Protein AF-A0A523NA15-F1 (afdb_monomer_lite)

Secondary structure (DSSP, 8-state):
------PPPPPHHHHHHHT-SHHHHHHHHHHHHHHHHHHHHTT-------HHHHHHSPSS---------TTHHHHHHHHS-HHHHHH--EEEEGGGG--TTS-HHHHHHHHHIIIIIH-EEEE-SSSSS--EE-

pLDDT: mean 79.36, std 13.03, range [37.44, 95.31]

Foldseek 3Di:
DDDPPPPDPDDLVRLLVVQPDPLLLVLQCVLLVVVVVVCVVVVHAAEDDPLVVVVPDDPDDDDDDDDDDPCVLSNVLRHHDPVCSSSDAAEDEPCQLDDPPDDPVVSVVSCSCCCSNRVYWYWHPPDPDTDTDD

Structure (mmCIF, N/C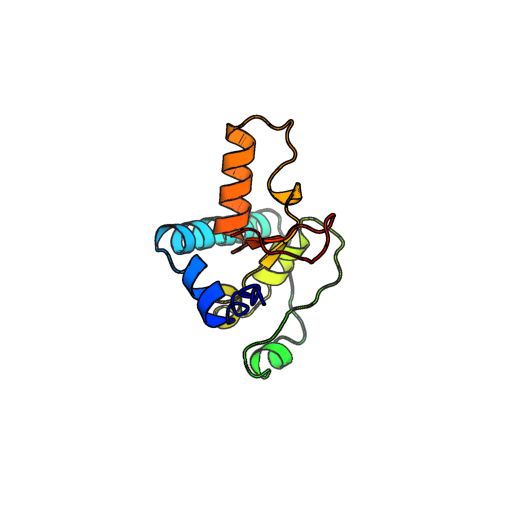A/C/O backbone):
data_AF-A0A523NA15-F1
#
_entry.id   AF-A0A523NA15-F1
#
loop_
_atom_site.group_PDB
_atom_site.id
_atom_site.type_symbol
_atom_site.label_atom_id
_atom_site.label_alt_id
_atom_site.label_comp_id
_atom_site.label_asym_id
_atom_site.label_entity_id
_atom_site.label_seq_id
_atom_site.pdbx_PDB_ins_code
_atom_site.Cartn_x
_atom_site.Cartn_y
_atom_site.Cartn_z
_atom_site.occupancy
_atom_site.B_iso_or_equiv
_atom_site.auth_seq_id
_atom_site.auth_comp_id
_atom_site.auth_asym_id
_atom_site.auth_atom_id
_atom_site.pdbx_PDB_model_num
ATOM 1 N N . MET A 1 1 ? 9.220 -39.939 -15.980 1.00 37.44 1 MET A N 1
ATOM 2 C CA . MET A 1 1 ? 8.160 -39.240 -15.220 1.00 37.44 1 MET A CA 1
ATOM 3 C C . MET A 1 1 ? 8.801 -38.058 -14.504 1.00 37.44 1 MET A C 1
ATOM 5 O O . MET A 1 1 ? 9.374 -38.243 -13.443 1.00 37.44 1 MET A O 1
ATOM 9 N N . SER A 1 2 ? 8.823 -36.881 -15.138 1.00 39.88 2 SER A N 1
ATOM 10 C CA . SER A 1 2 ? 9.423 -35.672 -14.557 1.00 39.88 2 SER A CA 1
ATOM 11 C C . SER A 1 2 ? 8.358 -34.952 -13.735 1.00 39.88 2 SER A C 1
ATOM 13 O O . SER A 1 2 ? 7.416 -34.386 -14.294 1.00 39.88 2 SER A O 1
ATOM 15 N N . SER A 1 3 ? 8.447 -35.037 -12.409 1.00 44.00 3 SER A N 1
ATOM 16 C CA . SER A 1 3 ? 7.658 -34.197 -11.517 1.00 44.00 3 SER A CA 1
ATOM 17 C C . SER A 1 3 ? 8.158 -32.762 -11.673 1.00 44.00 3 SER A C 1
ATOM 19 O O . SER A 1 3 ? 9.148 -32.355 -11.075 1.00 44.00 3 SER A O 1
ATOM 21 N N . ASN A 1 4 ? 7.479 -31.984 -12.518 1.00 46.78 4 ASN A N 1
ATOM 22 C CA . ASN A 1 4 ? 7.622 -30.532 -12.545 1.00 46.78 4 ASN A CA 1
ATOM 23 C C . ASN A 1 4 ? 7.401 -30.019 -11.118 1.00 46.78 4 ASN A C 1
ATOM 25 O O . ASN A 1 4 ? 6.262 -29.962 -10.649 1.00 46.78 4 ASN A O 1
ATOM 29 N N . GLY A 1 5 ? 8.492 -29.694 -10.421 1.00 45.97 5 GLY A N 1
ATOM 30 C CA . GLY A 1 5 ? 8.485 -29.146 -9.074 1.00 45.97 5 GLY A CA 1
ATOM 31 C C . GLY A 1 5 ? 7.777 -27.800 -9.075 1.00 45.97 5 GLY A C 1
ATOM 32 O O . GLY A 1 5 ? 8.405 -26.754 -9.221 1.00 45.97 5 GLY A O 1
ATOM 33 N N . ARG A 1 6 ? 6.446 -27.816 -8.952 1.00 57.16 6 ARG A N 1
ATOM 34 C CA . ARG A 1 6 ? 5.653 -26.626 -8.663 1.00 57.16 6 ARG A CA 1
ATOM 35 C C . ARG A 1 6 ? 6.122 -26.127 -7.303 1.00 57.16 6 ARG A C 1
ATOM 37 O O . ARG A 1 6 ? 5.749 -26.689 -6.277 1.00 57.16 6 ARG A O 1
ATOM 44 N N . LEU A 1 7 ? 6.978 -25.105 -7.315 1.00 66.19 7 LEU A N 1
ATOM 45 C CA . LEU A 1 7 ? 7.338 -24.352 -6.119 1.00 66.19 7 LEU A CA 1
ATOM 46 C C . LEU A 1 7 ? 6.043 -24.018 -5.376 1.00 66.19 7 LEU A C 1
ATOM 48 O O . LEU A 1 7 ? 5.105 -23.484 -5.976 1.00 66.19 7 LEU A O 1
ATOM 52 N N . LYS A 1 8 ? 5.979 -24.389 -4.095 1.00 75.75 8 LYS A N 1
ATOM 53 C CA . LYS A 1 8 ? 4.836 -24.079 -3.237 1.00 75.75 8 LYS A CA 1
ATOM 54 C C . LYS A 1 8 ? 4.581 -22.562 -3.304 1.00 75.75 8 LYS A C 1
ATOM 56 O O . LYS A 1 8 ? 5.550 -21.802 -3.199 1.00 75.75 8 LYS A O 1
ATOM 61 N N . PRO A 1 9 ? 3.329 -22.111 -3.511 1.00 73.50 9 PRO A N 1
ATOM 62 C CA . PRO A 1 9 ? 3.009 -20.690 -3.473 1.00 73.50 9 PRO A CA 1
ATOM 63 C C . PRO A 1 9 ? 3.438 -20.093 -2.128 1.00 73.50 9 PRO A C 1
ATOM 65 O O . PRO A 1 9 ? 3.279 -20.770 -1.106 1.00 73.50 9 PRO A O 1
ATOM 68 N N . PRO A 1 10 ? 3.993 -18.870 -2.116 1.00 77.69 10 PRO A N 1
ATOM 69 C CA . PRO A 1 10 ? 4.453 -18.264 -0.881 1.00 77.69 10 PRO A CA 1
ATOM 70 C C . PRO A 1 10 ? 3.283 -17.979 0.064 1.00 77.69 10 PRO A C 1
ATOM 72 O O . PRO A 1 10 ? 2.179 -17.656 -0.381 1.00 77.69 10 PRO A O 1
ATOM 75 N N . THR A 1 11 ? 3.522 -18.086 1.368 1.00 86.25 11 THR A N 1
ATOM 76 C CA . THR A 1 11 ? 2.534 -17.666 2.374 1.00 86.25 11 THR A CA 1
ATOM 77 C C . THR A 1 11 ? 2.488 -16.140 2.492 1.00 86.25 11 THR A C 1
ATOM 79 O O . THR A 1 11 ? 3.427 -15.447 2.097 1.00 86.25 11 THR A O 1
ATOM 82 N N . ALA A 1 12 ? 1.410 -15.596 3.066 1.00 82.94 12 ALA A N 1
ATOM 83 C CA . ALA A 1 12 ? 1.305 -14.158 3.327 1.00 82.94 12 ALA A CA 1
ATOM 84 C C . ALA A 1 12 ? 2.501 -13.641 4.150 1.00 82.94 12 ALA A C 1
ATOM 86 O O . ALA A 1 12 ? 3.099 -12.628 3.795 1.00 82.94 12 ALA A O 1
ATOM 87 N N . ASP A 1 13 ? 2.927 -14.397 5.166 1.00 85.69 13 ASP A N 1
ATOM 88 C CA . ASP A 1 13 ? 4.082 -14.043 5.997 1.00 85.69 13 ASP A CA 1
ATOM 89 C C . ASP A 1 13 ? 5.403 -14.048 5.217 1.00 85.69 13 ASP A C 1
ATOM 91 O O . ASP A 1 13 ? 6.288 -13.236 5.481 1.00 85.69 13 ASP A O 1
ATOM 95 N N . GLU A 1 14 ? 5.572 -14.970 4.264 1.00 85.06 14 GLU A N 1
ATOM 96 C CA . GLU A 1 14 ? 6.760 -15.012 3.402 1.00 85.06 14 GLU A CA 1
ATOM 97 C C . GLU A 1 14 ? 6.846 -13.780 2.504 1.00 85.06 14 GLU A C 1
ATOM 99 O O . GLU A 1 14 ? 7.932 -13.224 2.334 1.00 85.06 14 GLU A O 1
ATOM 104 N N . ILE A 1 15 ? 5.706 -13.335 1.973 1.00 83.25 15 ILE A N 1
ATOM 105 C CA . ILE A 1 15 ? 5.617 -12.106 1.184 1.00 83.25 15 ILE A CA 1
ATOM 106 C C . ILE A 1 15 ? 5.915 -10.900 2.080 1.00 83.25 15 ILE A C 1
ATOM 108 O O . ILE A 1 15 ? 6.761 -10.080 1.733 1.00 83.25 15 ILE A O 1
ATOM 112 N N . GLU A 1 16 ? 5.282 -10.820 3.253 1.00 84.69 16 GLU A N 1
ATOM 113 C CA . GLU A 1 16 ? 5.457 -9.711 4.195 1.00 84.69 16 GLU A CA 1
ATOM 114 C C . GLU A 1 16 ? 6.927 -9.553 4.619 1.00 84.69 16 GLU A C 1
ATOM 116 O O . GLU A 1 16 ? 7.470 -8.445 4.622 1.00 84.69 16 GLU A O 1
ATOM 121 N N . ARG A 1 17 ? 7.617 -10.666 4.907 1.00 85.06 17 ARG A N 1
ATOM 122 C CA . ARG A 1 17 ? 9.043 -10.663 5.274 1.00 85.06 17 ARG A CA 1
ATOM 123 C C . ARG A 1 17 ? 9.942 -10.048 4.204 1.00 85.06 17 ARG A C 1
ATOM 125 O O . ARG A 1 17 ? 10.924 -9.403 4.568 1.00 85.06 17 ARG A O 1
ATOM 132 N N . GLY A 1 18 ? 9.601 -10.182 2.921 1.00 81.69 18 GLY A N 1
ATOM 133 C CA . GLY A 1 18 ? 10.356 -9.573 1.819 1.00 81.69 18 GLY A CA 1
ATOM 134 C C . GLY A 1 18 ? 10.435 -8.043 1.897 1.00 81.69 18 GLY A C 1
ATOM 135 O O . GLY A 1 18 ? 11.404 -7.451 1.425 1.00 81.69 18 GLY A O 1
ATOM 136 N N . PHE A 1 19 ? 9.468 -7.402 2.559 1.00 82.00 19 PHE A N 1
ATOM 137 C CA . PHE A 1 19 ? 9.379 -5.944 2.693 1.00 82.00 19 PHE A CA 1
ATOM 138 C C . PHE A 1 19 ? 9.851 -5.415 4.057 1.00 82.00 19 PHE A C 1
ATOM 140 O O . PHE A 1 19 ? 9.860 -4.209 4.283 1.00 82.00 19 PHE A O 1
ATOM 147 N N . ARG A 1 20 ? 10.299 -6.284 4.974 1.00 81.94 20 ARG A N 1
ATOM 148 C CA . ARG A 1 20 ? 10.712 -5.895 6.338 1.00 81.94 20 ARG A CA 1
ATOM 149 C C . ARG A 1 20 ? 12.169 -5.428 6.458 1.00 81.94 20 ARG A C 1
ATOM 151 O O . ARG A 1 20 ? 12.675 -5.278 7.568 1.00 81.94 20 ARG A O 1
ATOM 158 N N . THR A 1 21 ? 12.867 -5.187 5.348 1.00 82.75 21 THR A N 1
ATOM 159 C CA . THR A 1 21 ? 14.242 -4.667 5.413 1.00 82.75 21 THR A CA 1
ATOM 160 C C . THR A 1 21 ? 14.251 -3.218 5.930 1.00 82.75 21 THR A C 1
ATOM 162 O O . THR A 1 21 ? 13.366 -2.438 5.562 1.00 82.75 21 THR A O 1
ATOM 165 N N . PRO A 1 22 ? 15.241 -2.806 6.753 1.00 80.56 22 PRO A N 1
ATOM 166 C CA . PRO A 1 22 ? 15.270 -1.460 7.339 1.00 80.56 22 PRO A CA 1
ATOM 167 C C . PRO A 1 22 ? 15.165 -0.339 6.298 1.00 80.56 22 PRO A C 1
ATOM 169 O O . PRO A 1 22 ? 14.457 0.644 6.502 1.00 80.56 22 PRO A O 1
ATOM 172 N N . THR A 1 23 ? 15.810 -0.514 5.143 1.00 77.38 23 THR A N 1
ATOM 173 C CA . THR A 1 23 ? 15.775 0.442 4.031 1.00 77.38 23 THR A CA 1
ATOM 174 C C . THR A 1 23 ? 14.371 0.619 3.457 1.00 77.38 23 THR A C 1
ATOM 176 O O . THR A 1 23 ? 13.956 1.751 3.202 1.00 77.38 23 THR A O 1
ATOM 179 N N . VAL A 1 24 ? 13.629 -0.477 3.266 1.00 79.62 24 VAL A N 1
ATOM 180 C CA . VAL A 1 24 ? 12.252 -0.446 2.752 1.00 79.62 24 VAL A CA 1
ATOM 181 C C . VAL A 1 24 ? 11.327 0.218 3.765 1.00 79.62 24 VAL A C 1
ATOM 183 O O . VAL A 1 24 ? 10.593 1.136 3.404 1.00 79.62 24 VAL A O 1
ATOM 186 N N . VAL A 1 25 ? 11.438 -0.160 5.042 1.00 81.31 25 VAL A N 1
ATOM 187 C CA . VAL A 1 25 ? 10.628 0.417 6.123 1.00 81.31 25 VAL A CA 1
ATOM 188 C C . VAL A 1 25 ? 10.836 1.928 6.224 1.00 81.31 25 VAL A C 1
ATOM 190 O O . VAL A 1 25 ? 9.863 2.680 6.233 1.00 81.31 25 VAL A O 1
ATOM 193 N N . VAL A 1 26 ? 12.087 2.399 6.247 1.00 83.50 26 VAL A N 1
ATOM 194 C CA . VAL A 1 26 ? 12.389 3.839 6.331 1.00 83.50 26 VAL A CA 1
ATOM 195 C C . VAL A 1 26 ? 11.877 4.581 5.097 1.00 83.50 26 VAL A C 1
ATOM 197 O O . VAL A 1 26 ? 11.209 5.608 5.222 1.00 83.50 26 VAL A O 1
ATOM 200 N N . THR A 1 27 ? 12.128 4.041 3.903 1.00 81.94 27 THR A N 1
ATOM 201 C CA . THR A 1 27 ? 11.711 4.666 2.638 1.00 81.94 27 THR A CA 1
ATOM 202 C C . THR A 1 27 ? 10.189 4.781 2.545 1.00 81.94 27 THR A C 1
ATOM 204 O O . THR A 1 27 ? 9.671 5.819 2.131 1.00 81.94 27 THR A O 1
ATOM 207 N N . ARG A 1 28 ? 9.456 3.760 3.004 1.00 84.44 28 ARG A N 1
ATOM 208 C CA . ARG A 1 28 ? 7.993 3.785 3.096 1.00 84.44 28 ARG A CA 1
ATOM 209 C C . ARG A 1 28 ? 7.488 4.920 3.971 1.00 84.44 28 ARG A C 1
ATOM 211 O O . ARG A 1 28 ? 6.590 5.648 3.552 1.00 84.44 28 ARG A O 1
ATOM 218 N N . GLN A 1 29 ? 8.051 5.079 5.168 1.00 83.94 29 GLN A N 1
ATOM 219 C CA . GLN A 1 29 ? 7.609 6.127 6.091 1.00 83.94 29 GLN A CA 1
ATOM 220 C C . GLN A 1 29 ? 7.869 7.525 5.520 1.00 83.94 29 GLN A C 1
ATOM 222 O O . GLN A 1 29 ? 7.009 8.396 5.638 1.00 83.94 29 GLN A O 1
ATOM 227 N N . LEU A 1 30 ? 8.997 7.727 4.830 1.00 85.00 30 LEU A N 1
ATOM 228 C CA . LEU A 1 30 ? 9.295 8.993 4.153 1.00 85.00 30 LEU A CA 1
ATOM 229 C C . LEU A 1 30 ? 8.298 9.298 3.027 1.00 85.00 30 LEU A C 1
ATOM 231 O O . LEU A 1 30 ? 7.798 10.417 2.939 1.00 85.00 30 LEU A O 1
ATOM 235 N N . ILE A 1 31 ? 7.969 8.310 2.190 1.00 83.56 31 ILE A N 1
ATOM 236 C CA . ILE A 1 31 ? 7.035 8.496 1.070 1.00 83.56 31 ILE A CA 1
ATOM 237 C C . ILE A 1 31 ? 5.611 8.749 1.578 1.00 83.56 31 ILE A C 1
ATOM 239 O O . ILE A 1 31 ? 4.982 9.721 1.163 1.00 83.56 31 ILE A O 1
ATOM 243 N N . LEU A 1 32 ? 5.105 7.919 2.497 1.00 82.12 32 LEU A N 1
ATOM 244 C CA . LEU A 1 32 ? 3.764 8.101 3.063 1.00 82.12 32 LEU A CA 1
ATOM 245 C C . LEU A 1 32 ? 3.658 9.412 3.853 1.00 82.12 32 LEU A C 1
ATOM 247 O O . LEU A 1 32 ? 2.659 10.119 3.726 1.00 82.12 32 LEU A O 1
ATOM 251 N N . GLY A 1 33 ? 4.697 9.771 4.613 1.00 83.56 33 GLY A N 1
ATOM 252 C CA . GLY A 1 33 ? 4.784 11.054 5.307 1.00 83.56 33 GLY A CA 1
ATOM 253 C C . GLY A 1 33 ? 4.772 12.240 4.340 1.00 83.56 33 GLY A C 1
ATOM 254 O O . GLY A 1 33 ? 4.037 13.199 4.562 1.00 83.56 33 GLY A O 1
ATOM 255 N N . GLY A 1 34 ? 5.506 12.149 3.227 1.00 83.88 34 GLY A N 1
ATOM 256 C CA . GLY A 1 34 ? 5.501 13.159 2.166 1.00 83.88 34 GLY A CA 1
ATOM 257 C C . GLY A 1 34 ? 4.133 13.324 1.499 1.00 83.88 34 GLY A C 1
ATOM 258 O O . GLY A 1 34 ? 3.682 14.451 1.300 1.00 83.88 34 GLY A O 1
ATOM 259 N N . ILE A 1 35 ? 3.431 12.220 1.213 1.00 80.81 35 ILE A N 1
ATOM 260 C CA . ILE A 1 35 ? 2.052 12.251 0.694 1.00 80.81 35 ILE A CA 1
ATOM 261 C C . ILE A 1 35 ? 1.114 12.917 1.707 1.00 80.81 35 ILE A C 1
ATOM 263 O O . ILE A 1 35 ? 0.309 13.766 1.322 1.00 80.81 35 ILE A O 1
ATOM 267 N N . GLY A 1 36 ? 1.232 12.578 2.993 1.00 82.12 36 GLY A N 1
ATOM 268 C CA . GLY A 1 36 ? 0.450 13.199 4.064 1.00 82.12 36 GLY A CA 1
ATOM 269 C C . GLY A 1 36 ? 0.696 14.705 4.166 1.00 82.12 36 GLY A C 1
ATOM 270 O O . GLY A 1 36 ? -0.253 15.482 4.152 1.00 82.12 36 GLY A O 1
ATOM 271 N N . ALA A 1 37 ? 1.961 15.130 4.171 1.00 82.12 37 ALA A N 1
ATOM 272 C CA . ALA A 1 37 ? 2.336 16.543 4.199 1.00 82.12 37 ALA A CA 1
ATOM 273 C C . ALA A 1 37 ? 1.798 17.310 2.980 1.00 82.12 37 ALA A C 1
ATOM 275 O O . ALA A 1 37 ? 1.279 18.415 3.125 1.00 82.12 37 ALA A O 1
ATOM 276 N N . LEU A 1 38 ? 1.865 16.711 1.786 1.00 83.06 38 LEU A N 1
ATOM 277 C CA . LEU A 1 38 ? 1.320 17.297 0.562 1.00 83.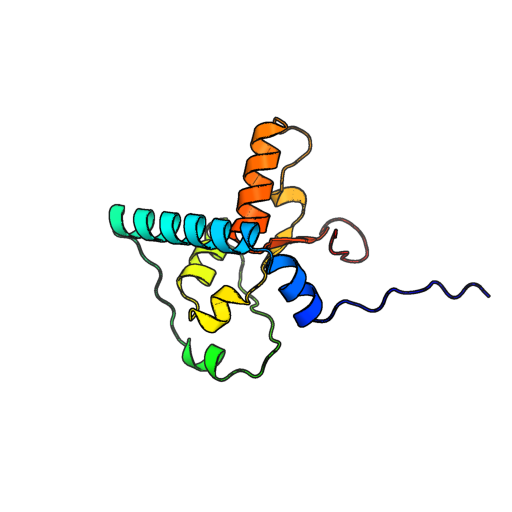06 38 LEU A CA 1
ATOM 278 C C . LEU A 1 38 ? -0.204 17.434 0.612 1.00 83.06 38 LEU A C 1
ATOM 280 O O . LEU A 1 38 ? -0.739 18.454 0.180 1.00 83.06 38 LEU A O 1
ATOM 284 N N . SER A 1 39 ? -0.881 16.413 1.137 1.00 81.50 39 SER A N 1
ATOM 285 C CA . SER A 1 39 ? -2.335 16.384 1.318 1.00 81.50 39 SER A CA 1
ATOM 286 C C . SER A 1 39 ? -2.771 17.521 2.247 1.00 81.50 39 SER A C 1
ATOM 288 O O . SER A 1 39 ? -3.613 18.336 1.875 1.00 81.50 39 SER A O 1
ATOM 290 N N . THR A 1 40 ? -2.086 17.676 3.386 1.00 81.38 40 THR A N 1
ATOM 291 C CA . THR A 1 40 ? -2.284 18.796 4.317 1.00 81.38 40 THR A CA 1
ATOM 292 C C . THR A 1 40 ? -2.028 20.148 3.650 1.00 81.38 40 THR A C 1
ATOM 294 O O . THR A 1 40 ? -2.879 21.030 3.710 1.00 81.38 40 THR A O 1
ATOM 297 N N . ALA A 1 41 ? -0.893 20.313 2.964 1.00 85.00 41 ALA A N 1
ATOM 298 C CA . ALA A 1 41 ? -0.534 21.572 2.308 1.00 85.00 41 ALA A CA 1
ATOM 299 C C . ALA A 1 41 ? -1.533 21.980 1.212 1.00 85.00 41 ALA A C 1
ATOM 301 O O . ALA A 1 41 ? -1.775 23.164 0.995 1.00 85.00 41 ALA A O 1
ATOM 302 N N . ARG A 1 42 ? -2.128 21.002 0.523 1.00 85.50 42 ARG A N 1
ATOM 303 C CA . ARG A 1 42 ? -3.135 21.221 -0.521 1.00 85.50 42 ARG A CA 1
ATOM 304 C C . ARG A 1 42 ? -4.576 21.098 -0.028 1.00 85.50 42 ARG A C 1
ATOM 306 O O . ARG A 1 42 ? -5.486 21.128 -0.849 1.00 85.50 42 ARG A O 1
ATOM 313 N N . SER A 1 43 ? -4.782 20.985 1.285 1.00 83.12 43 SER A N 1
ATOM 314 C CA . SER A 1 43 ? -6.104 20.899 1.919 1.00 83.12 43 SER A CA 1
ATOM 315 C C . SER A 1 43 ? -7.014 19.817 1.322 1.00 83.12 43 SER A C 1
ATOM 317 O O . SER A 1 43 ? -8.228 19.992 1.247 1.00 83.12 43 SER A O 1
ATOM 319 N N . PHE A 1 44 ? -6.441 18.688 0.900 1.00 82.56 44 PHE A N 1
ATOM 320 C CA . PHE A 1 44 ? -7.209 17.509 0.503 1.00 82.56 44 PHE A CA 1
ATOM 321 C C . PHE A 1 44 ? -6.844 16.333 1.406 1.00 82.56 44 PHE A C 1
ATOM 323 O O . PHE A 1 44 ? -5.735 16.252 1.924 1.00 82.56 44 PHE A O 1
ATOM 330 N N . GLY A 1 45 ? -7.779 15.413 1.616 1.00 82.81 45 GLY A N 1
ATOM 331 C CA . GLY A 1 45 ? -7.564 14.257 2.474 1.00 82.81 45 GLY A CA 1
ATOM 332 C C . GLY A 1 45 ? -8.555 13.149 2.172 1.00 82.81 45 GLY A C 1
ATOM 333 O O . GLY A 1 45 ? -9.635 13.385 1.631 1.00 82.81 45 GLY A O 1
ATOM 334 N N . TRP A 1 46 ? -8.172 11.929 2.525 1.00 89.00 46 TRP A N 1
ATOM 335 C CA . TRP A 1 46 ? -8.998 10.745 2.342 1.00 89.00 46 TRP A CA 1
ATOM 336 C C . TRP A 1 46 ? -9.676 10.383 3.658 1.00 89.00 46 TRP A C 1
ATOM 338 O O . TRP A 1 46 ? -9.052 10.434 4.718 1.00 89.00 46 TRP A O 1
ATOM 348 N N . ARG A 1 47 ? -10.948 9.985 3.595 1.00 90.38 47 ARG A N 1
ATOM 349 C CA . ARG A 1 47 ? -11.703 9.513 4.757 1.00 90.38 47 ARG A CA 1
ATOM 350 C C . ARG A 1 47 ? -12.104 8.061 4.545 1.00 90.38 47 ARG A C 1
ATOM 352 O O . ARG A 1 47 ? -12.885 7.769 3.645 1.00 90.38 47 ARG A O 1
ATOM 359 N N . GLY A 1 48 ? -11.580 7.172 5.384 1.00 91.81 48 GLY A N 1
ATOM 360 C CA . GLY A 1 48 ? -12.028 5.783 5.447 1.00 91.81 48 GLY A CA 1
ATOM 361 C C . GLY A 1 48 ? -13.365 5.679 6.182 1.00 91.81 48 GLY A C 1
ATOM 362 O O . GLY A 1 48 ? -13.576 6.358 7.185 1.00 91.81 48 GLY A O 1
ATOM 363 N N . VAL A 1 49 ? -14.264 4.835 5.683 1.00 95.12 49 VAL A N 1
ATOM 364 C CA . VAL A 1 49 ? -15.534 4.475 6.333 1.00 95.12 49 VAL A CA 1
ATOM 365 C C . VAL A 1 49 ? -15.589 2.955 6.419 1.00 95.12 49 VAL A C 1
ATOM 367 O O . VAL A 1 49 ? -15.137 2.284 5.493 1.00 95.12 49 VAL A O 1
ATOM 370 N N . GLY A 1 50 ? -16.115 2.409 7.517 1.00 94.75 50 GLY A N 1
ATOM 371 C CA . GLY A 1 50 ? -16.205 0.960 7.700 1.00 94.75 50 GLY A CA 1
ATOM 372 C C . GLY A 1 50 ? -14.875 0.296 8.068 1.00 94.75 50 GLY A C 1
ATOM 373 O O . GLY A 1 50 ? -14.704 -0.896 7.808 1.00 94.75 50 GLY A O 1
ATOM 374 N N . LEU A 1 51 ? -13.921 1.047 8.633 1.00 94.81 51 LEU A N 1
ATOM 375 C CA . LEU A 1 51 ? -12.597 0.534 9.010 1.00 94.81 51 LEU A CA 1
ATOM 376 C C . LEU A 1 51 ? -12.679 -0.538 10.107 1.00 94.81 51 LEU A C 1
ATOM 378 O O . LEU A 1 51 ? -11.824 -1.420 10.163 1.00 94.81 51 LEU A O 1
ATOM 382 N N . GLU A 1 52 ? -13.729 -0.497 10.924 1.00 95.31 52 GLU A N 1
ATOM 383 C CA . GLU A 1 52 ? -14.060 -1.490 11.941 1.00 95.31 52 GLU A CA 1
ATOM 384 C C . GLU A 1 52 ? -14.210 -2.900 11.353 1.00 95.31 52 GLU A C 1
ATOM 386 O O . GLU A 1 52 ? -13.756 -3.874 11.958 1.00 95.31 52 GLU A O 1
ATOM 391 N N . ASN A 1 53 ? -14.745 -3.008 10.131 1.00 94.44 53 ASN A N 1
ATOM 392 C CA . ASN A 1 53 ? -14.895 -4.287 9.437 1.00 94.44 53 ASN A CA 1
ATOM 393 C C . ASN A 1 53 ? -13.530 -4.878 9.085 1.00 94.44 53 ASN A C 1
ATOM 395 O O . ASN A 1 53 ? -13.319 -6.081 9.209 1.00 94.44 53 ASN A O 1
ATOM 399 N N . ILE A 1 54 ? -12.580 -4.025 8.694 1.00 93.38 54 ILE A N 1
ATOM 400 C CA . ILE A 1 54 ? -11.222 -4.454 8.356 1.00 93.38 54 ILE A CA 1
ATOM 401 C C . ILE A 1 54 ? -10.493 -4.902 9.627 1.00 93.38 54 ILE A C 1
ATOM 403 O O . ILE A 1 54 ? -9.867 -5.955 9.631 1.00 93.38 54 ILE A O 1
ATOM 407 N N . THR A 1 55 ? -10.610 -4.153 10.730 1.00 92.62 55 THR A N 1
ATOM 408 C CA . THR A 1 55 ? -9.963 -4.522 12.003 1.00 92.62 55 THR A CA 1
ATOM 409 C C . THR A 1 55 ? -10.535 -5.784 12.642 1.00 92.62 55 THR A C 1
ATOM 411 O O . THR A 1 55 ? -9.815 -6.470 13.359 1.00 92.62 55 THR A O 1
ATOM 414 N N . ALA A 1 56 ? -11.811 -6.094 12.395 1.00 93.56 56 ALA A N 1
ATOM 415 C CA . ALA A 1 56 ? -12.456 -7.308 12.890 1.00 93.56 56 ALA A CA 1
ATOM 416 C C . ALA A 1 56 ? -12.207 -8.537 11.995 1.00 93.56 56 ALA A C 1
ATOM 418 O O . ALA A 1 56 ? -12.537 -9.656 12.387 1.00 93.56 56 ALA A O 1
ATOM 419 N N . THR A 1 57 ? -11.649 -8.347 10.794 1.00 93.62 57 THR A N 1
ATOM 420 C CA . THR A 1 57 ? -11.429 -9.435 9.834 1.00 93.62 57 THR A CA 1
ATOM 421 C C . THR A 1 57 ? -10.218 -10.283 10.243 1.00 93.62 57 THR A C 1
ATOM 423 O O . THR A 1 57 ? -9.128 -9.734 10.417 1.00 93.62 57 THR A O 1
ATOM 426 N N . PRO A 1 58 ? -10.359 -11.618 10.356 1.00 91.81 58 PRO A N 1
ATOM 427 C CA . PRO A 1 58 ? -9.230 -12.508 10.605 1.00 91.81 58 PRO A CA 1
ATOM 428 C C . PRO A 1 58 ? -8.180 -12.438 9.489 1.00 91.81 58 PRO A C 1
ATOM 430 O O . PRO A 1 58 ? -8.507 -12.410 8.304 1.00 91.81 58 PRO A O 1
ATOM 433 N N . GLU A 1 59 ? -6.906 -12.446 9.868 1.00 87.81 59 GLU A N 1
ATOM 434 C CA . GLU A 1 59 ? -5.785 -12.455 8.929 1.00 87.81 59 GLU A CA 1
ATOM 435 C C . GLU A 1 59 ? -5.404 -13.887 8.492 1.00 87.81 59 GLU A C 1
ATOM 437 O O . GLU A 1 59 ? -5.546 -14.822 9.285 1.00 87.81 59 GLU A O 1
ATOM 442 N N . PRO A 1 60 ? -4.849 -14.080 7.275 1.00 91.69 60 PRO A N 1
ATOM 443 C CA . PRO A 1 60 ? -4.634 -13.077 6.230 1.00 91.69 60 PRO A CA 1
ATOM 444 C C . PRO A 1 60 ? -5.898 -12.822 5.392 1.00 91.69 60 PRO A C 1
ATOM 446 O O . PRO A 1 60 ? -6.695 -13.727 5.156 1.00 91.69 60 PRO A O 1
ATOM 449 N N . PHE A 1 61 ? -6.033 -11.605 4.862 1.00 92.12 61 PHE A N 1
ATOM 450 C CA . PHE A 1 61 ? -7.115 -11.235 3.945 1.00 92.12 61 PHE A CA 1
ATOM 451 C C . PHE A 1 61 ? -6.591 -10.455 2.735 1.00 92.12 61 PHE A C 1
ATOM 453 O O . PHE A 1 61 ? -5.472 -9.941 2.733 1.00 92.12 61 PHE A O 1
ATOM 460 N N . ILE A 1 62 ? -7.419 -10.372 1.691 1.00 91.81 62 ILE A N 1
ATOM 461 C CA . ILE A 1 62 ? -7.133 -9.607 0.474 1.00 91.81 62 ILE A CA 1
ATOM 462 C C . ILE A 1 62 ? -8.020 -8.364 0.462 1.00 91.81 62 ILE A C 1
ATOM 464 O O . ILE A 1 62 ? -9.241 -8.464 0.553 1.00 91.81 62 ILE A O 1
ATOM 468 N N . LEU A 1 63 ? -7.400 -7.196 0.297 1.00 92.56 63 LEU A N 1
ATOM 469 C CA . LEU A 1 63 ? -8.108 -5.957 -0.012 1.00 92.56 63 LEU A CA 1
ATOM 470 C C . LEU A 1 63 ? -8.318 -5.877 -1.526 1.00 92.56 63 LEU A C 1
ATOM 472 O O . LEU A 1 63 ? -7.362 -5.704 -2.280 1.00 92.56 63 LEU A O 1
ATOM 476 N N . ALA A 1 64 ? -9.566 -6.011 -1.965 1.00 91.75 64 ALA A N 1
ATOM 477 C CA . ALA A 1 64 ? -9.947 -5.903 -3.368 1.00 91.75 64 ALA A CA 1
ATOM 478 C C . ALA A 1 64 ? -10.689 -4.581 -3.599 1.00 91.75 64 ALA A C 1
ATOM 480 O O . ALA A 1 64 ? -11.843 -4.434 -3.205 1.00 91.75 64 ALA A O 1
ATOM 481 N N . ALA A 1 65 ? -10.013 -3.617 -4.224 1.00 89.88 65 ALA A N 1
ATOM 482 C CA . ALA A 1 65 ? -10.594 -2.331 -4.595 1.00 89.88 65 ALA A CA 1
ATOM 483 C C . ALA A 1 65 ? -10.893 -2.280 -6.098 1.00 89.88 65 ALA A C 1
ATOM 485 O O . ALA A 1 65 ? -10.213 -2.920 -6.904 1.00 89.88 65 ALA A O 1
ATOM 486 N N . ASN A 1 66 ? -11.882 -1.477 -6.485 1.00 91.12 66 ASN A N 1
ATOM 487 C CA . ASN A 1 66 ? -11.992 -1.018 -7.864 1.00 91.12 66 ASN A CA 1
ATOM 488 C C . ASN A 1 66 ? -10.765 -0.159 -8.220 1.00 91.12 66 ASN A C 1
ATOM 490 O O . ASN A 1 66 ? -10.192 0.496 -7.351 1.00 91.12 66 ASN A O 1
ATOM 494 N N . HIS A 1 67 ? -10.371 -0.149 -9.495 1.00 88.06 67 HIS A N 1
ATOM 495 C CA . HIS A 1 67 ? -9.251 0.664 -9.966 1.00 88.06 67 HIS A CA 1
ATOM 496 C C . HIS A 1 67 ? -9.751 1.781 -10.880 1.00 88.06 67 HIS A C 1
ATOM 498 O O . HIS A 1 67 ? -10.372 1.513 -11.909 1.00 88.06 67 HIS A O 1
ATOM 504 N N . GLN A 1 68 ? -9.482 3.024 -10.496 1.00 88.94 68 GLN A N 1
ATOM 505 C CA . GLN A 1 68 ? -9.886 4.224 -11.221 1.00 88.94 68 GLN A CA 1
ATOM 506 C C . GLN A 1 68 ? -8.703 5.156 -11.504 1.00 88.94 68 GLN A C 1
ATOM 508 O O . GLN A 1 68 ? -8.736 5.896 -12.487 1.00 88.94 68 GLN A O 1
ATOM 513 N N . SER A 1 69 ? -7.657 5.146 -10.673 1.00 85.94 69 SER A N 1
ATOM 514 C CA . SER A 1 69 ? -6.544 6.084 -10.818 1.00 85.94 69 SER A CA 1
ATOM 515 C C . SER A 1 69 ? -5.225 5.591 -10.214 1.00 85.94 69 SER A C 1
ATOM 517 O O . SER A 1 69 ? -5.179 4.714 -9.356 1.00 85.94 69 SER A O 1
ATOM 519 N N . HIS A 1 70 ? -4.115 6.235 -10.584 1.00 82.00 70 HIS A N 1
ATOM 520 C CA . HIS A 1 70 ? -2.825 6.016 -9.916 1.00 82.00 70 HIS A CA 1
ATOM 521 C C . HIS A 1 70 ? -2.807 6.470 -8.445 1.00 82.00 70 HIS A C 1
ATOM 523 O O . HIS A 1 70 ? -1.892 6.101 -7.708 1.00 82.00 70 HIS A O 1
ATOM 529 N N . ALA A 1 71 ? -3.790 7.266 -8.010 1.00 84.69 71 ALA A N 1
ATOM 530 C CA . ALA A 1 71 ? -3.896 7.720 -6.629 1.00 84.69 71 ALA A CA 1
ATOM 531 C C . ALA A 1 71 ? -4.524 6.666 -5.701 1.00 84.69 71 ALA A C 1
ATOM 533 O O . ALA A 1 71 ? -4.399 6.804 -4.486 1.00 84.69 71 ALA A O 1
ATOM 534 N N . ASP A 1 72 ? -5.139 5.607 -6.241 1.00 89.00 72 ASP A N 1
ATOM 535 C CA . ASP A 1 72 ? -5.915 4.628 -5.467 1.00 89.00 72 ASP A CA 1
ATOM 536 C C . ASP A 1 72 ? -5.075 3.981 -4.358 1.00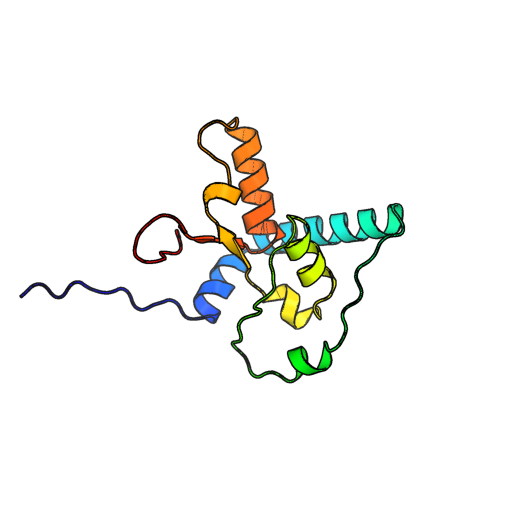 89.00 72 ASP A C 1
ATOM 538 O O . ASP A 1 72 ? -5.489 3.941 -3.202 1.00 89.00 72 ASP A O 1
ATOM 542 N N . THR A 1 73 ? -3.848 3.556 -4.671 1.00 89.19 73 THR A N 1
ATOM 543 C CA . THR A 1 73 ? -2.938 2.955 -3.685 1.00 89.19 73 THR A CA 1
ATOM 544 C C . THR A 1 73 ? -2.611 3.921 -2.549 1.00 89.19 73 THR A C 1
ATOM 546 O O . THR A 1 73 ? -2.630 3.535 -1.381 1.00 89.19 73 THR A O 1
ATOM 549 N N . ALA A 1 74 ? -2.335 5.188 -2.869 1.00 87.56 74 ALA A N 1
ATOM 550 C CA . ALA A 1 74 ? -2.049 6.207 -1.864 1.00 87.56 74 ALA A CA 1
ATOM 551 C C . ALA A 1 74 ? -3.290 6.527 -1.015 1.00 87.56 74 ALA A C 1
ATOM 553 O O . ALA A 1 74 ? -3.165 6.701 0.196 1.00 87.56 74 ALA A O 1
ATOM 554 N N . ALA A 1 75 ? -4.477 6.561 -1.625 1.00 89.19 75 ALA A N 1
ATOM 555 C CA . ALA A 1 75 ? -5.740 6.801 -0.936 1.00 89.19 75 ALA A CA 1
ATOM 556 C C . ALA A 1 75 ? -6.100 5.657 0.023 1.00 89.19 75 ALA A C 1
ATOM 558 O O . ALA A 1 75 ? -6.394 5.892 1.196 1.00 89.19 75 ALA A O 1
ATOM 559 N N . ILE A 1 76 ? -6.001 4.408 -0.439 1.00 92.31 76 ILE A N 1
ATOM 560 C CA . ILE A 1 76 ? -6.266 3.219 0.377 1.00 92.31 76 ILE A CA 1
ATOM 561 C C . ILE A 1 76 ? -5.265 3.152 1.531 1.00 92.31 76 ILE A C 1
ATOM 563 O O . ILE A 1 76 ? -5.665 3.159 2.693 1.00 92.31 76 ILE A O 1
ATOM 567 N N . LEU A 1 77 ? -3.957 3.181 1.250 1.00 91.38 77 LEU A N 1
ATOM 568 C CA . LEU A 1 77 ? -2.947 3.146 2.312 1.00 91.38 77 LEU A CA 1
ATOM 569 C C . LEU A 1 77 ? -3.086 4.340 3.268 1.00 91.38 77 LEU A C 1
ATOM 571 O O . LEU A 1 77 ? -2.881 4.177 4.465 1.00 91.38 77 LEU A O 1
ATOM 575 N N . GLY A 1 78 ? -3.465 5.522 2.779 1.00 89.31 78 GLY A N 1
ATOM 576 C CA . GLY A 1 78 ? -3.682 6.709 3.607 1.00 89.31 78 GLY A CA 1
ATOM 577 C C . GLY A 1 78 ? -4.851 6.588 4.589 1.00 89.31 78 GLY A C 1
ATOM 578 O O . GLY A 1 78 ? -4.827 7.243 5.628 1.00 89.31 78 GLY A O 1
ATOM 579 N N . THR A 1 79 ? -5.839 5.736 4.300 1.00 92.12 79 THR A N 1
ATOM 580 C CA . THR A 1 79 ? -7.036 5.547 5.142 1.00 92.12 79 THR A CA 1
ATOM 581 C C . THR A 1 79 ? -6.966 4.323 6.051 1.00 92.12 79 THR A C 1
ATOM 583 O O . THR A 1 79 ? -7.682 4.276 7.051 1.00 92.12 79 THR A O 1
ATOM 586 N N . LEU A 1 80 ? -6.108 3.345 5.746 1.00 93.56 80 LEU A N 1
ATOM 587 C CA . 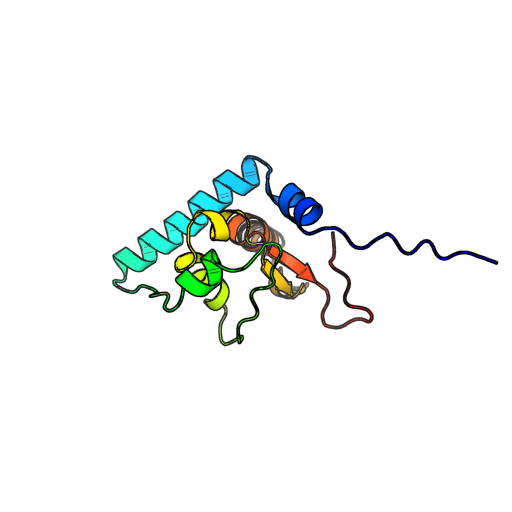LEU A 1 80 ? -5.990 2.127 6.545 1.00 93.56 80 LEU A CA 1
ATOM 588 C C . LEU A 1 80 ? -5.441 2.399 7.961 1.00 93.56 80 LEU A C 1
ATOM 590 O O . LEU A 1 80 ? -4.502 3.193 8.121 1.00 93.56 80 LEU A O 1
ATOM 594 N N . PRO A 1 81 ? -5.938 1.672 8.986 1.00 92.69 81 PRO A N 1
ATOM 595 C CA . PRO A 1 81 ? -5.331 1.652 10.311 1.00 92.69 81 PRO A CA 1
ATOM 596 C C . PRO A 1 81 ? -3.846 1.295 10.230 1.00 92.69 81 PRO A C 1
ATOM 598 O O . PRO A 1 81 ? -3.446 0.434 9.445 1.00 92.69 81 PRO A O 1
ATOM 601 N N . ARG A 1 82 ? -3.018 1.936 11.062 1.00 89.50 82 ARG A N 1
ATOM 602 C CA . ARG A 1 82 ? -1.552 1.819 10.990 1.00 89.50 82 ARG A CA 1
ATOM 603 C C . ARG A 1 82 ? -1.055 0.368 11.026 1.00 89.50 82 ARG A C 1
ATOM 605 O O . ARG A 1 82 ? -0.206 0.020 10.211 1.00 89.50 82 ARG A O 1
ATOM 612 N N . SER A 1 83 ? -1.604 -0.459 11.916 1.00 90.44 83 SER A N 1
ATOM 613 C CA . SER A 1 83 ? -1.233 -1.875 12.069 1.00 90.44 83 SER A CA 1
ATOM 614 C C . SER A 1 83 ? -1.448 -2.688 10.790 1.00 90.44 83 SER A C 1
ATOM 616 O O . SER A 1 83 ? -0.616 -3.518 10.434 1.00 90.44 83 SER A O 1
ATOM 618 N N . ILE A 1 84 ? -2.532 -2.404 10.066 1.00 92.56 84 ILE A N 1
ATOM 619 C CA . ILE A 1 84 ? -2.880 -3.064 8.805 1.00 92.56 84 ILE A CA 1
ATOM 620 C C . ILE A 1 84 ? -2.047 -2.477 7.666 1.00 92.56 84 ILE A C 1
ATOM 622 O O . ILE A 1 84 ? -1.453 -3.209 6.877 1.00 92.56 84 ILE A O 1
ATOM 626 N N . ARG A 1 85 ? -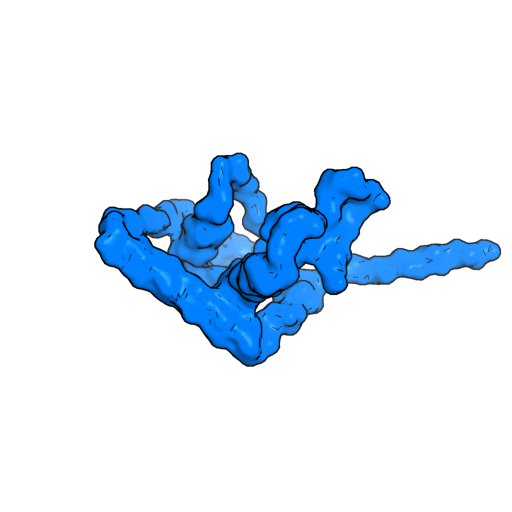1.928 -1.147 7.604 1.00 91.19 85 ARG A N 1
ATOM 627 C CA . ARG A 1 85 ? -1.149 -0.433 6.584 1.00 91.19 85 ARG A CA 1
ATOM 628 C C . ARG A 1 85 ? 0.313 -0.865 6.545 1.00 91.19 85 ARG A C 1
ATOM 630 O O . ARG A 1 85 ? 0.884 -0.966 5.463 1.00 91.19 85 ARG A O 1
ATOM 637 N N . GLU A 1 86 ? 0.943 -1.082 7.696 1.00 87.81 86 GLU A N 1
ATOM 638 C CA . GLU A 1 86 ? 2.357 -1.477 7.769 1.00 87.81 86 GLU A CA 1
ATOM 639 C C . GLU A 1 86 ? 2.603 -2.894 7.231 1.00 87.81 86 GLU A C 1
ATOM 641 O O . GLU A 1 86 ? 3.679 -3.156 6.695 1.00 87.81 86 GLU A O 1
ATOM 646 N N . ARG A 1 87 ? 1.588 -3.763 7.287 1.00 88.81 87 ARG A N 1
ATOM 647 C CA . ARG A 1 87 ? 1.637 -5.157 6.817 1.00 88.81 87 ARG A CA 1
ATOM 648 C C . ARG A 1 87 ? 1.000 -5.365 5.442 1.00 88.81 87 ARG A C 1
ATOM 650 O O . ARG A 1 87 ? 1.152 -6.420 4.839 1.00 88.81 87 ARG A O 1
ATOM 657 N N . THR A 1 88 ? 0.312 -4.349 4.921 1.00 91.50 88 THR A N 1
ATOM 658 C CA . THR A 1 88 ? -0.314 -4.391 3.597 1.00 91.50 88 THR A CA 1
ATOM 659 C C . THR A 1 88 ? 0.749 -4.345 2.504 1.00 91.50 88 THR A C 1
ATOM 661 O O . THR A 1 88 ? 1.558 -3.414 2.441 1.00 91.50 88 THR A O 1
ATOM 664 N N . VAL A 1 89 ? 0.688 -5.334 1.616 1.00 90.56 89 VAL A N 1
ATOM 665 C CA . VAL A 1 89 ? 1.515 -5.461 0.416 1.00 90.56 89 VAL A CA 1
ATOM 666 C C . VAL A 1 89 ? 0.621 -5.257 -0.810 1.00 90.56 89 VAL A C 1
ATOM 668 O O . VAL A 1 89 ? -0.487 -5.788 -0.867 1.00 90.56 89 VAL A O 1
ATOM 671 N N . VAL A 1 90 ? 1.084 -4.477 -1.786 1.00 90.38 90 VAL A N 1
ATOM 672 C CA . VAL A 1 90 ? 0.287 -4.065 -2.951 1.00 90.38 90 VAL A CA 1
ATOM 673 C C . VAL A 1 90 ? 0.668 -4.891 -4.179 1.00 90.38 90 VAL A C 1
ATOM 675 O O . VAL A 1 90 ? 1.823 -4.922 -4.594 1.00 90.38 90 VAL A O 1
ATOM 678 N N . ALA A 1 91 ? -0.306 -5.538 -4.809 1.00 87.25 91 ALA A N 1
ATOM 679 C CA . ALA A 1 91 ? -0.089 -6.142 -6.119 1.00 87.25 91 ALA A CA 1
ATOM 680 C C . ALA A 1 91 ? -0.140 -5.042 -7.190 1.00 87.25 91 ALA A C 1
ATOM 682 O O . ALA A 1 91 ? -1.170 -4.391 -7.359 1.00 87.25 91 ALA A O 1
ATOM 683 N N . ALA A 1 92 ? 0.955 -4.832 -7.918 1.00 83.25 92 ALA A N 1
ATOM 684 C CA . ALA A 1 92 ? 1.022 -3.874 -9.018 1.00 83.25 92 ALA A CA 1
ATOM 685 C C . ALA A 1 92 ? 1.406 -4.579 -10.322 1.00 83.25 92 ALA A C 1
ATOM 687 O O . ALA A 1 92 ? 2.216 -5.505 -10.335 1.00 83.25 92 ALA A O 1
ATOM 688 N N . ALA A 1 93 ? 0.828 -4.139 -11.435 1.00 78.75 93 ALA A N 1
ATOM 689 C CA . ALA A 1 93 ? 1.181 -4.684 -12.738 1.00 78.75 93 ALA A CA 1
ATOM 690 C C . ALA A 1 93 ? 2.623 -4.296 -13.117 1.00 78.75 93 ALA A C 1
ATOM 692 O O . ALA A 1 93 ? 3.091 -3.203 -12.790 1.00 78.75 93 ALA A O 1
ATOM 693 N N . LEU A 1 94 ? 3.345 -5.195 -13.792 1.00 74.75 94 LEU A N 1
ATOM 694 C CA . LEU A 1 94 ? 4.765 -5.007 -14.123 1.00 74.75 94 LEU A CA 1
ATOM 695 C C . LEU A 1 94 ? 5.048 -3.730 -14.935 1.00 74.75 94 LEU A C 1
ATOM 697 O O . LEU A 1 94 ? 6.087 -3.097 -14.755 1.00 74.75 94 LEU A O 1
ATOM 701 N N . ASP A 1 95 ? 4.127 -3.325 -15.801 1.00 74.44 95 ASP A N 1
ATOM 702 C CA . ASP A 1 95 ? 4.239 -2.122 -16.628 1.00 74.44 95 ASP A CA 1
ATOM 703 C C . ASP A 1 95 ? 4.230 -0.822 -15.803 1.00 74.44 95 ASP A C 1
ATOM 705 O O . ASP A 1 95 ? 4.822 0.178 -16.216 1.00 74.44 95 ASP A O 1
ATOM 709 N N . VAL A 1 96 ? 3.675 -0.854 -14.584 1.00 67.81 96 VAL A N 1
ATOM 710 C CA . VAL A 1 96 ? 3.752 0.253 -13.614 1.00 67.81 96 VAL A CA 1
ATOM 711 C C . VAL A 1 96 ? 5.198 0.517 -13.181 1.00 67.81 96 VAL A C 1
ATOM 713 O O . VAL A 1 96 ? 5.540 1.645 -12.845 1.00 67.81 96 VAL A O 1
ATOM 716 N N . PHE A 1 97 ? 6.082 -0.482 -13.251 1.00 65.50 97 PHE A N 1
ATOM 717 C CA . PHE A 1 97 ? 7.512 -0.348 -12.942 1.00 65.50 97 PHE A CA 1
ATOM 718 C C . PHE A 1 97 ? 8.340 0.175 -14.132 1.00 65.50 97 PHE A C 1
ATOM 720 O O . PHE A 1 97 ? 9.574 0.225 -14.069 1.00 65.50 97 PHE A O 1
ATOM 727 N N . GLY A 1 98 ? 7.671 0.590 -15.212 1.00 59.84 98 GLY A N 1
ATOM 728 C CA . GLY A 1 98 ? 8.244 1.238 -16.384 1.00 59.84 98 GLY A CA 1
ATOM 729 C C . GLY A 1 98 ? 8.341 0.316 -17.600 1.00 59.84 98 GLY A C 1
ATOM 730 O O . GLY A 1 98 ? 8.979 -0.737 -17.549 1.00 59.84 98 GLY A O 1
ATOM 731 N N . ASN A 1 99 ? 7.778 0.776 -18.720 1.00 57.56 99 ASN A N 1
ATOM 732 C CA . ASN A 1 99 ? 7.978 0.183 -20.043 1.00 57.56 99 ASN A CA 1
ATOM 733 C C . ASN A 1 99 ? 9.378 0.505 -20.595 1.00 57.56 99 ASN A C 1
ATOM 735 O O . ASN A 1 99 ? 9.994 1.505 -20.219 1.00 57.56 99 ASN A O 1
ATOM 739 N N . GLY A 1 100 ? 9.867 -0.346 -21.506 1.00 53.81 100 GLY A N 1
ATOM 740 C CA . GLY A 1 100 ? 11.259 -0.414 -21.987 1.00 53.81 100 GLY A CA 1
ATOM 741 C C . GLY A 1 100 ? 11.884 0.859 -22.579 1.00 53.81 100 GLY A C 1
ATOM 742 O O . GLY A 1 100 ? 13.079 0.855 -22.845 1.00 53.81 100 GLY A O 1
ATOM 743 N N . ASN A 1 101 ? 11.127 1.951 -22.716 1.00 56.00 101 ASN A N 1
ATOM 744 C CA . ASN A 1 101 ? 11.576 3.200 -23.339 1.00 56.00 101 ASN A CA 1
ATOM 745 C C . ASN A 1 101 ? 11.873 4.332 -22.332 1.00 56.00 101 ASN A C 1
ATOM 747 O O . ASN A 1 101 ? 12.245 5.431 -22.738 1.00 56.00 101 ASN A O 1
ATOM 751 N N . ALA A 1 102 ? 11.696 4.115 -21.022 1.00 58.53 102 ALA A N 1
ATOM 752 C CA . ALA A 1 102 ? 12.030 5.124 -20.013 1.00 58.53 102 ALA A CA 1
ATOM 753 C C . ALA A 1 102 ? 13.550 5.172 -19.731 1.00 58.53 102 ALA A C 1
ATOM 755 O O . ALA A 1 102 ? 14.175 4.113 -19.623 1.00 58.53 102 ALA A O 1
ATOM 756 N N . PRO A 1 103 ? 14.150 6.363 -19.512 1.00 62.94 103 PRO A N 1
ATOM 757 C CA . PRO A 1 103 ? 15.537 6.474 -19.062 1.00 62.94 103 PRO A CA 1
ATOM 758 C C . PRO A 1 103 ? 15.785 5.639 -17.798 1.00 62.94 103 PRO A C 1
ATOM 760 O O . PRO A 1 103 ? 14.969 5.652 -16.868 1.00 62.94 103 PRO A O 1
ATOM 763 N N . SER A 1 104 ? 16.925 4.943 -17.740 1.00 72.31 104 SER A N 1
ATOM 764 C CA . SER A 1 104 ? 17.255 3.978 -16.676 1.00 72.31 104 SER A CA 1
ATOM 765 C C . SER A 1 104 ? 17.141 4.565 -15.263 1.00 72.31 104 SER A C 1
ATOM 767 O O . SER A 1 104 ? 16.686 3.887 -14.343 1.00 72.31 104 SER A O 1
ATOM 769 N N . LEU A 1 105 ? 17.476 5.847 -15.098 1.00 71.56 105 LEU A N 1
ATOM 770 C CA . LEU A 1 105 ? 17.391 6.561 -13.824 1.00 71.56 105 LEU A CA 1
ATOM 771 C C . LEU A 1 105 ? 15.940 6.791 -13.365 1.00 71.56 105 LEU A C 1
ATOM 773 O O . LEU A 1 105 ? 15.608 6.523 -12.212 1.00 71.56 105 LEU A O 1
ATOM 777 N N . LYS A 1 106 ? 15.055 7.223 -14.277 1.00 71.31 106 LYS A N 1
ATOM 778 C CA . LYS A 1 106 ? 13.626 7.448 -13.992 1.00 71.31 106 LYS A CA 1
ATOM 779 C C . LYS A 1 106 ? 12.930 6.135 -13.639 1.00 71.31 106 LYS A C 1
ATOM 781 O O . LYS A 1 106 ? 12.129 6.098 -12.711 1.00 71.31 106 LYS A O 1
ATOM 786 N N . ARG A 1 107 ? 13.284 5.052 -14.339 1.00 72.44 107 ARG A N 1
ATOM 787 C CA . ARG A 1 107 ? 12.779 3.701 -14.067 1.00 72.44 107 ARG A CA 1
ATOM 788 C C . ARG A 1 107 ? 13.200 3.200 -12.685 1.00 72.44 107 ARG A C 1
ATOM 790 O O . ARG A 1 107 ? 12.354 2.716 -11.947 1.00 72.44 107 ARG A O 1
ATOM 797 N N . ARG A 1 108 ? 14.470 3.382 -12.304 1.00 72.94 108 ARG A N 1
ATOM 798 C CA . ARG A 1 108 ? 14.980 3.019 -10.968 1.00 72.94 108 ARG A CA 1
ATOM 799 C C . ARG A 1 108 ? 14.292 3.792 -9.848 1.00 72.94 108 ARG A C 1
ATOM 801 O O . ARG A 1 108 ? 13.939 3.199 -8.837 1.00 72.94 108 ARG A O 1
ATOM 808 N N . TYR A 1 109 ? 14.073 5.094 -10.034 1.00 72.62 109 TYR A N 1
ATOM 809 C CA . TYR A 1 109 ? 13.340 5.901 -9.060 1.00 72.62 109 TYR A CA 1
ATOM 810 C C . TYR A 1 109 ? 11.885 5.437 -8.924 1.00 72.62 109 TYR A C 1
ATOM 812 O O . TYR A 1 109 ? 11.413 5.228 -7.812 1.00 72.62 109 TYR A O 1
ATOM 820 N N . LEU A 1 110 ? 11.195 5.204 -10.045 1.00 73.94 110 LEU A N 1
ATOM 821 C CA . LEU A 1 110 ? 9.821 4.700 -10.053 1.00 73.94 110 LEU A CA 1
ATOM 822 C C . LEU A 1 110 ? 9.723 3.324 -9.377 1.00 73.94 110 LEU A C 1
ATOM 824 O O . LEU A 1 110 ? 8.848 3.110 -8.548 1.00 73.94 110 LEU A O 1
ATOM 828 N N . GLN A 1 111 ? 10.659 2.420 -9.675 1.00 74.75 111 GLN A N 1
ATOM 829 C CA . GLN A 1 111 ? 10.764 1.114 -9.025 1.00 74.75 111 GLN A CA 1
ATOM 830 C C . GLN A 1 111 ? 10.971 1.249 -7.521 1.00 74.75 111 GLN A C 1
ATOM 832 O O . GLN A 1 111 ? 10.262 0.615 -6.752 1.00 74.75 111 GLN A O 1
ATOM 837 N N . LEU A 1 112 ? 11.884 2.117 -7.087 1.00 72.50 112 LEU A N 1
ATOM 838 C CA . LEU A 1 112 ? 12.120 2.354 -5.668 1.00 72.50 112 LEU A CA 1
ATOM 839 C C . LEU A 1 112 ? 10.876 2.930 -4.978 1.00 72.50 112 LEU A C 1
ATOM 841 O O . LEU A 1 112 ? 10.485 2.443 -3.923 1.00 72.50 112 LEU A O 1
ATOM 845 N N . VAL A 1 113 ? 10.210 3.914 -5.583 1.00 74.62 113 VAL A N 1
ATOM 846 C CA . VAL A 1 113 ? 8.989 4.515 -5.027 1.00 74.62 113 VAL A CA 1
ATOM 847 C C . VAL A 1 113 ? 7.851 3.500 -4.948 1.00 74.62 113 VAL A C 1
ATOM 849 O O . VAL A 1 113 ? 7.177 3.420 -3.925 1.00 74.62 113 VAL A O 1
ATOM 852 N N . VAL A 1 114 ? 7.639 2.698 -5.989 1.00 76.31 114 VAL A N 1
ATOM 853 C CA . VAL A 1 114 ? 6.535 1.732 -6.037 1.00 76.31 114 VAL A CA 1
ATOM 854 C C . VAL A 1 114 ? 6.827 0.535 -5.125 1.00 76.31 114 VAL A C 1
ATOM 856 O O . VAL A 1 114 ? 6.016 0.219 -4.255 1.00 76.31 114 VAL A O 1
ATOM 859 N N . THR A 1 115 ? 8.007 -0.083 -5.230 1.00 76.88 115 THR A N 1
ATOM 860 C CA . THR A 1 115 ? 8.393 -1.231 -4.395 1.00 76.88 115 THR A CA 1
ATOM 861 C C . THR A 1 115 ? 8.545 -0.840 -2.929 1.00 76.88 115 THR A C 1
ATOM 863 O O . THR A 1 115 ? 7.928 -1.466 -2.072 1.00 76.88 115 THR A O 1
ATOM 866 N N . ALA A 1 116 ? 9.330 0.193 -2.612 1.00 75.81 116 ALA A N 1
ATOM 867 C CA . ALA A 1 116 ? 9.598 0.551 -1.222 1.00 75.81 116 ALA A CA 1
ATOM 868 C C . ALA A 1 116 ? 8.487 1.424 -0.624 1.00 75.81 116 ALA A C 1
ATOM 870 O O . ALA A 1 116 ? 8.048 1.176 0.494 1.00 75.81 116 ALA A O 1
ATOM 871 N N . GLY A 1 117 ? 7.977 2.408 -1.369 1.00 76.75 117 GLY A N 1
ATOM 872 C CA . GLY A 1 117 ? 6.923 3.305 -0.888 1.00 76.75 117 GLY A CA 1
ATOM 873 C C . GLY A 1 117 ? 5.591 2.600 -0.678 1.00 76.75 117 GLY A C 1
ATOM 874 O O . GLY A 1 117 ? 4.979 2.740 0.382 1.00 76.75 117 GLY A O 1
ATOM 875 N N . PHE A 1 118 ? 5.160 1.787 -1.643 1.00 82.81 118 PHE A N 1
ATOM 876 C CA . PHE A 1 118 ? 3.869 1.103 -1.570 1.00 82.81 118 PHE A CA 1
ATOM 877 C C . PHE A 1 118 ? 3.943 -0.353 -1.117 1.00 82.81 118 PHE A C 1
ATOM 879 O O . PHE A 1 118 ? 2.884 -0.947 -0.940 1.00 82.81 118 PHE A O 1
ATOM 886 N N . HIS A 1 119 ? 5.128 -0.893 -0.802 1.00 87.25 119 HIS A N 1
ATOM 887 C CA . HIS A 1 119 ? 5.306 -2.338 -0.592 1.00 87.25 119 HIS A CA 1
ATOM 888 C C . HIS A 1 119 ? 4.729 -3.114 -1.779 1.00 87.25 119 HIS A C 1
ATOM 890 O O . HIS A 1 119 ? 3.933 -4.036 -1.609 1.00 87.25 119 HIS A O 1
ATOM 896 N N . ALA A 1 120 ? 5.035 -2.663 -2.996 1.00 85.88 120 ALA A N 1
ATOM 897 C CA . ALA A 1 120 ? 4.441 -3.243 -4.184 1.00 85.88 120 ALA A CA 1
ATOM 898 C C . ALA A 1 120 ? 5.307 -4.368 -4.757 1.00 85.88 120 ALA A C 1
ATOM 900 O O . ALA A 1 120 ? 6.514 -4.186 -4.943 1.00 85.88 120 ALA A O 1
ATOM 901 N N . PHE A 1 121 ? 4.685 -5.496 -5.103 1.00 84.31 121 PHE A N 1
ATOM 902 C CA . PHE A 1 121 ? 5.305 -6.525 -5.940 1.00 84.31 121 PHE A CA 1
ATOM 903 C C . PHE A 1 121 ? 4.697 -6.509 -7.338 1.00 84.31 121 PHE A C 1
ATOM 905 O O . PHE A 1 121 ? 3.511 -6.225 -7.521 1.00 84.31 121 PHE A O 1
ATOM 912 N N . ALA A 1 122 ? 5.532 -6.825 -8.322 1.00 79.50 122 ALA A N 1
ATOM 913 C CA . ALA A 1 122 ? 5.122 -6.880 -9.710 1.00 79.50 122 ALA A CA 1
ATOM 914 C C . ALA A 1 122 ? 4.460 -8.224 -10.035 1.00 79.50 122 ALA A C 1
ATOM 916 O O . ALA A 1 122 ? 4.971 -9.289 -9.673 1.00 79.50 122 ALA A O 1
ATOM 917 N N . PHE A 1 123 ? 3.369 -8.190 -10.792 1.00 78.50 123 PHE A N 1
ATOM 918 C CA . PHE A 1 123 ? 2.839 -9.368 -11.474 1.00 78.50 123 PHE A CA 1
ATOM 919 C C . PHE A 1 123 ? 2.684 -9.103 -12.971 1.00 78.50 123 PHE A C 1
ATOM 921 O O . PHE A 1 123 ? 2.370 -7.986 -13.398 1.00 78.50 123 PHE A O 1
ATOM 928 N N . ASP A 1 124 ? 2.927 -10.138 -13.772 1.00 76.12 124 ASP A N 1
ATOM 929 C CA . ASP A 1 124 ? 2.642 -10.093 -15.202 1.00 76.12 124 ASP A CA 1
ATOM 930 C C . ASP A 1 124 ? 1.146 -10.340 -15.427 1.00 76.12 124 ASP A C 1
ATOM 932 O O . ASP A 1 124 ? 0.606 -11.353 -14.982 1.00 76.12 124 ASP A O 1
ATOM 936 N N . ARG A 1 125 ? 0.480 -9.394 -16.095 1.00 73.62 125 ARG A N 1
ATOM 937 C CA . ARG A 1 125 ? -0.946 -9.471 -16.444 1.00 73.62 125 ARG A CA 1
ATOM 938 C C . ARG A 1 125 ? -1.197 -9.866 -17.904 1.00 73.62 125 ARG A C 1
ATOM 940 O O . ARG A 1 125 ? -2.351 -10.043 -18.279 1.00 73.62 125 ARG A O 1
ATOM 947 N N . HIS A 1 126 ? -0.149 -9.961 -18.725 1.00 71.75 126 HIS A N 1
ATOM 948 C CA . HIS A 1 126 ? -0.239 -10.233 -20.162 1.00 71.75 126 HIS A CA 1
ATOM 949 C C . HIS A 1 126 ? 0.222 -11.658 -20.545 1.00 71.75 126 HIS A C 1
ATOM 951 O O . HIS A 1 126 ? 0.040 -12.048 -21.697 1.00 71.75 126 HIS A O 1
ATOM 957 N N . GLY A 1 127 ? 0.755 -12.457 -19.607 1.00 57.88 127 GLY A N 1
ATOM 958 C CA . GLY A 1 127 ? 1.192 -13.846 -19.833 1.00 57.88 127 GLY A CA 1
ATOM 959 C C . GLY A 1 127 ? 0.467 -14.909 -18.975 1.00 57.88 127 GLY A C 1
ATOM 960 O O . GLY A 1 127 ? 0.055 -14.617 -17.850 1.00 57.88 127 GLY A O 1
ATOM 961 N N . PRO A 1 128 ? 0.310 -16.163 -19.457 1.00 56.88 128 PRO A N 1
ATOM 962 C CA . PRO A 1 128 ? -0.201 -17.278 -18.653 1.00 56.88 128 PRO A CA 1
ATOM 963 C C . PRO A 1 128 ? 0.913 -18.060 -17.917 1.00 56.88 128 PRO A C 1
ATOM 965 O O . PRO A 1 128 ? 1.952 -18.344 -18.520 1.00 56.88 128 PRO A O 1
ATOM 968 N N . PRO A 1 129 ? 0.695 -18.551 -16.674 1.00 54.06 129 PRO A N 1
ATOM 969 C CA . PRO A 1 129 ? -0.243 -18.080 -15.644 1.00 54.06 129 PRO A CA 1
ATOM 970 C C . PRO A 1 129 ? 0.279 -16.810 -14.940 1.00 54.06 129 PRO A C 1
ATOM 972 O O . PRO A 1 129 ? 1.478 -16.546 -15.001 1.00 54.06 129 PRO A O 1
ATOM 975 N N . LEU A 1 130 ? -0.595 -16.086 -14.214 1.00 55.00 130 LEU A N 1
ATOM 976 C CA . LEU A 1 130 ? -0.230 -14.950 -13.345 1.00 55.00 130 LEU A CA 1
ATOM 977 C C . LEU A 1 130 ? 0.952 -15.344 -12.441 1.00 55.00 130 LEU A C 1
ATOM 979 O O . LEU A 1 130 ? 0.789 -16.075 -11.462 1.00 55.00 130 LEU A O 1
ATOM 983 N N . ARG A 1 131 ? 2.160 -14.899 -12.794 1.00 58.81 131 ARG A N 1
ATOM 984 C CA . ARG A 1 131 ? 3.375 -15.105 -12.003 1.00 58.81 131 ARG A CA 1
ATOM 985 C C . ARG A 1 131 ? 3.767 -13.773 -11.387 1.00 58.81 131 ARG A C 1
ATOM 987 O O . ARG A 1 131 ? 3.976 -12.791 -12.098 1.00 58.81 131 ARG A O 1
ATOM 994 N N . SER A 1 132 ? 3.890 -13.752 -10.062 1.00 55.78 132 SER A N 1
ATOM 995 C CA . SER A 1 132 ? 4.618 -12.684 -9.383 1.00 55.78 132 SER A CA 1
ATOM 996 C C . SER A 1 132 ? 6.083 -12.780 -9.804 1.00 55.78 132 SER A C 1
ATOM 998 O O . SER A 1 132 ? 6.698 -13.841 -9.640 1.00 55.78 132 SER A O 1
ATOM 1000 N N . LEU A 1 133 ? 6.639 -11.702 -10.346 1.00 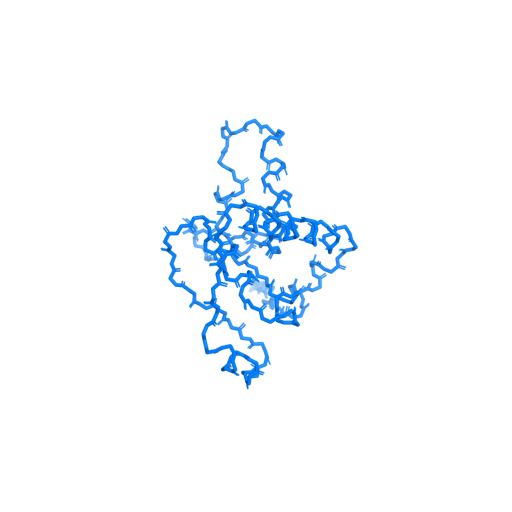55.56 133 LEU A N 1
ATOM 1001 C CA . LEU A 1 133 ? 8.074 -11.619 -10.590 1.00 55.56 133 LEU A CA 1
ATOM 1002 C C . LEU A 1 133 ? 8.730 -11.302 -9.243 1.00 55.56 133 LEU A C 1
ATOM 1004 O O . LEU A 1 133 ? 8.416 -10.278 -8.636 1.00 55.56 133 LEU A O 1
ATOM 1008 N N . ARG A 1 134 ? 9.534 -12.248 -8.744 1.00 51.19 134 ARG A N 1
ATOM 1009 C CA . ARG A 1 134 ? 10.354 -12.068 -7.539 1.00 51.19 134 ARG A CA 1
ATOM 1010 C C . ARG A 1 134 ? 11.525 -11.146 -7.832 1.00 51.19 134 ARG A C 1
ATOM 1012 O O . ARG A 1 134 ? 12.117 -11.310 -8.922 1.00 51.19 134 ARG A O 1
#

Radius of gyration: 16.62 Å; chains: 1; bounding box: 34×61×36 Å

Sequence (134 aa):
MSSNGRLKPPTADEIERGFRTPTVVVTRQLILGGIGALSTARSFGWRGVGLENITATPEPFILAANHQSHADTAAILGTLPRSIRERTVVAAALDVFGNGNAPSLKRRYLQLVVTAGFHAFAFDRHGPPLRSLR